Protein AF-A0A5M3Y4W5-F1 (afdb_monomer_lite)

Foldseek 3Di:
DDDDDDDDDDFFDQLLRLLVVVCVLAPPDHPPLNVVLSVLSVPADALVDPDFFFLSSLLNVLSRDPVSSVLCCQQCPLLVDRCNCSRPCVQPRHNVSVVVVSVVRNQVSVLNSQDADPDPVCPPGHPDRDDSVVVVVVVVVVQCCQPPPPVRDHR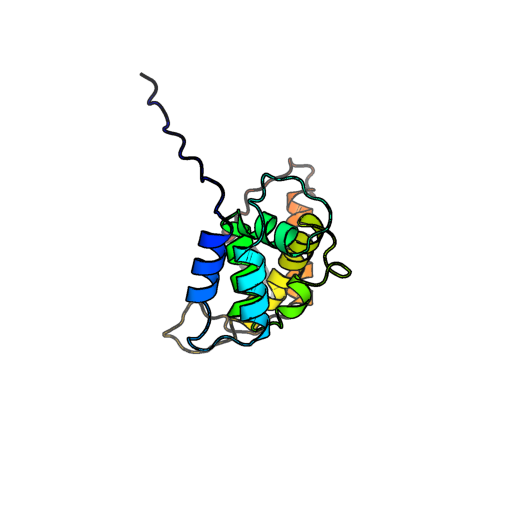DPDDPVVVVVVVVVPPPPDD

pLDDT: mean 83.61, std 14.38, range [37.19, 96.62]

Sequence (175 aa):
MLTSAMVIEPQPLTPKTAAAYLKRCLPPQPPAEWEKVLAALRTSPAALVRTPQDPGTALAAVASTALGLWLLRVVYIDGRANPAPLLNPGRFPGSKELRGHLFDQLIPALITARPPSGDAADPFRPRVSHDPGQARRWLAYLARTMTHPLNGGTPTRDFAWWRLGCVAKVNLGRG

Radius of gyration: 20.71 Å; chains: 1; bounding box: 42×54×56 Å

Structure (mmCIF, N/CA/C/O backbone):
data_AF-A0A5M3Y4W5-F1
#
_entry.id   AF-A0A5M3Y4W5-F1
#
loop_
_atom_site.group_PDB
_atom_site.id
_atom_site.type_symbol
_atom_site.label_atom_id
_atom_site.label_alt_id
_atom_site.label_comp_id
_atom_site.label_asym_id
_atom_site.label_entity_id
_atom_site.label_seq_id
_atom_site.pdbx_PDB_ins_code
_atom_site.Cartn_x
_atom_site.Cartn_y
_atom_site.Cartn_z
_atom_site.occupancy
_atom_site.B_iso_or_equiv
_atom_site.auth_seq_id
_atom_site.auth_comp_id
_atom_site.auth_asym_id
_atom_site.auth_atom_id
_atom_site.pdbx_PDB_model_num
ATOM 1 N N . MET A 1 1 ? -9.852 34.484 -26.205 1.00 43.72 1 MET A N 1
ATOM 2 C CA . MET A 1 1 ? -10.809 33.813 -25.300 1.00 43.72 1 MET A CA 1
ATOM 3 C C . MET A 1 1 ? -10.114 32.573 -24.750 1.00 43.72 1 MET A C 1
ATOM 5 O O . MET A 1 1 ? -10.049 31.574 -25.449 1.00 43.72 1 MET A O 1
ATOM 9 N N . LEU A 1 2 ? -9.463 32.674 -23.585 1.00 49.31 2 LEU A N 1
ATOM 10 C CA . LEU A 1 2 ? -8.793 31.540 -22.935 1.00 49.31 2 LEU A CA 1
ATOM 11 C C . LEU A 1 2 ? -9.846 30.747 -22.155 1.00 49.31 2 LEU A C 1
ATOM 13 O O . LEU A 1 2 ? -10.462 31.271 -21.232 1.00 49.31 2 LEU A O 1
ATOM 17 N N . THR A 1 3 ? -10.076 29.505 -22.566 1.00 55.47 3 THR A N 1
ATOM 18 C CA . THR A 1 3 ? -10.881 28.507 -21.857 1.00 55.47 3 THR A CA 1
ATOM 19 C C . THR A 1 3 ? -10.316 28.285 -20.458 1.00 55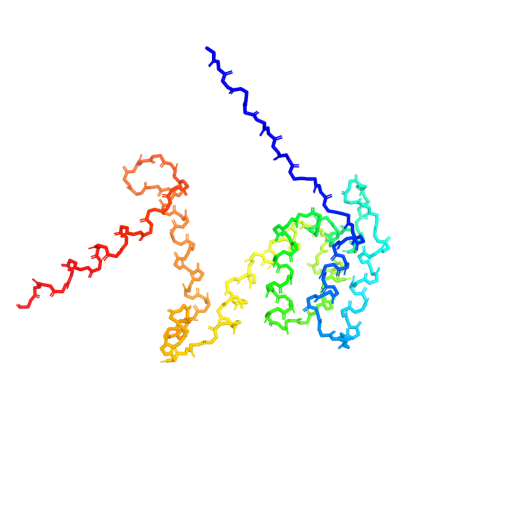.47 3 THR A C 1
ATOM 21 O O . THR A 1 3 ? -9.200 27.786 -20.316 1.00 55.47 3 THR A O 1
ATOM 24 N N . SER A 1 4 ? -11.078 28.652 -19.428 1.00 59.69 4 SER A N 1
ATOM 25 C CA . SER A 1 4 ? -10.774 28.315 -18.038 1.00 59.69 4 SER A CA 1
ATOM 26 C C . SER A 1 4 ? -10.626 26.801 -17.888 1.00 59.69 4 SER A C 1
ATOM 28 O O . SER A 1 4 ? -11.555 26.050 -18.181 1.00 59.69 4 SER A O 1
ATOM 30 N N . ALA A 1 5 ? -9.463 26.347 -17.427 1.00 66.94 5 ALA A N 1
ATOM 31 C CA . ALA A 1 5 ? -9.272 24.968 -17.004 1.00 66.94 5 ALA A CA 1
ATOM 32 C C . ALA A 1 5 ? -9.864 24.806 -15.596 1.00 66.94 5 ALA A C 1
ATOM 34 O O . ALA A 1 5 ? -9.415 25.451 -14.650 1.00 66.94 5 ALA A O 1
ATOM 35 N N . MET A 1 6 ? -10.887 23.963 -15.456 1.00 58.22 6 MET A N 1
ATOM 36 C CA . MET A 1 6 ? -11.411 23.574 -14.149 1.00 58.22 6 MET A CA 1
ATOM 37 C C . MET A 1 6 ? -10.427 22.594 -13.503 1.00 58.22 6 MET A C 1
ATOM 39 O O . MET A 1 6 ? -10.245 21.479 -13.992 1.00 58.22 6 MET A O 1
ATOM 43 N N . VAL A 1 7 ? -9.774 23.017 -12.421 1.00 76.56 7 VAL A N 1
ATOM 44 C CA . VAL A 1 7 ? -8.871 22.160 -11.646 1.00 76.56 7 VAL A CA 1
ATOM 45 C C . VAL A 1 7 ? -9.714 21.313 -10.697 1.00 76.56 7 VAL A C 1
ATOM 47 O O . VAL A 1 7 ? -10.389 21.839 -9.817 1.00 76.56 7 VAL A O 1
ATOM 50 N N . ILE A 1 8 ? -9.692 19.996 -10.891 1.00 72.94 8 ILE A N 1
ATOM 51 C CA . ILE A 1 8 ? -10.286 19.035 -9.958 1.00 72.94 8 ILE A CA 1
ATOM 52 C C . ILE A 1 8 ? -9.173 18.573 -9.021 1.00 72.94 8 ILE A C 1
ATOM 54 O O . ILE A 1 8 ? -8.260 17.866 -9.449 1.00 72.94 8 ILE A O 1
ATOM 58 N N . GLU A 1 9 ? -9.249 18.963 -7.748 1.00 73.75 9 GLU A N 1
ATOM 59 C CA . GLU A 1 9 ? -8.300 18.509 -6.731 1.00 73.75 9 GLU A CA 1
ATOM 60 C C . GLU A 1 9 ? -8.860 17.308 -5.954 1.00 73.75 9 GLU A C 1
ATOM 62 O O . GLU A 1 9 ? -9.969 17.373 -5.416 1.00 73.75 9 GLU A O 1
ATOM 67 N N . PRO A 1 10 ? -8.118 16.190 -5.869 1.00 72.75 10 PRO A N 1
ATOM 68 C CA . PRO A 1 10 ? -8.535 15.052 -5.068 1.00 72.75 10 PRO A CA 1
ATOM 69 C C . PRO A 1 10 ? -8.431 15.388 -3.577 1.00 72.75 10 PRO A C 1
ATOM 71 O O . PRO A 1 10 ? -7.342 15.607 -3.044 1.00 72.75 10 PRO A O 1
ATOM 74 N N . GLN A 1 11 ? -9.573 15.386 -2.890 1.00 81.44 11 GLN A N 1
ATOM 75 C CA . GLN A 1 11 ? -9.619 15.602 -1.448 1.00 81.44 11 GLN A CA 1
ATOM 76 C C . GLN A 1 11 ? -9.019 14.399 -0.690 1.00 81.44 11 GLN A C 1
ATOM 78 O O . GLN A 1 11 ? -9.243 13.250 -1.090 1.00 81.44 11 GLN A O 1
ATOM 83 N N . PRO A 1 12 ? -8.286 14.624 0.420 1.00 83.38 12 PRO A N 1
ATOM 84 C CA . PRO A 1 12 ? -7.778 13.540 1.250 1.00 83.38 12 PRO A CA 1
ATOM 85 C C . PRO A 1 12 ? -8.898 12.630 1.762 1.00 83.38 12 PRO A C 1
ATOM 87 O O . PRO A 1 12 ? -9.942 13.092 2.227 1.00 83.38 12 PRO A O 1
ATOM 90 N N . LEU A 1 13 ? -8.662 11.322 1.715 1.00 87.38 13 LEU A N 1
ATOM 91 C CA . LEU A 1 13 ? -9.604 10.319 2.194 1.00 87.38 13 LEU A CA 1
ATOM 92 C C . LEU A 1 13 ? -9.637 10.286 3.720 1.00 87.38 13 LEU A C 1
ATOM 94 O O . LEU A 1 13 ? -8.603 10.333 4.391 1.00 87.38 13 LEU A O 1
ATOM 98 N N . THR A 1 14 ? -10.842 10.153 4.275 1.00 91.69 14 THR A N 1
ATOM 99 C CA . THR A 1 14 ? -10.995 9.989 5.722 1.00 91.69 14 THR A CA 1
ATOM 100 C C . THR A 1 14 ? -10.547 8.588 6.158 1.00 91.69 14 THR A C 1
ATOM 102 O O . THR A 1 14 ? -10.720 7.627 5.398 1.00 91.69 14 THR A O 1
ATOM 105 N N . PRO A 1 15 ? -10.052 8.419 7.399 1.00 91.56 15 PRO A N 1
ATOM 106 C CA . PRO A 1 15 ? -9.663 7.103 7.911 1.00 91.56 15 PRO A CA 1
ATOM 107 C C . PRO A 1 15 ? -10.816 6.083 7.887 1.00 91.56 15 PRO A C 1
ATOM 109 O O . PRO A 1 15 ? -10.627 4.921 7.528 1.00 91.56 15 PRO A O 1
ATOM 112 N N . LYS A 1 16 ? -12.053 6.527 8.158 1.00 92.88 16 LYS A N 1
ATOM 113 C CA . LYS A 1 16 ? -13.257 5.682 8.077 1.00 92.88 16 LYS A CA 1
ATOM 114 C C . LYS A 1 16 ? -13.536 5.208 6.648 1.00 92.88 16 LYS A C 1
ATOM 116 O O . LYS A 1 16 ? -13.805 4.023 6.447 1.00 92.88 16 LYS A O 1
ATOM 121 N N . THR A 1 17 ? -13.435 6.101 5.661 1.00 93.69 17 THR A N 1
ATOM 122 C CA . THR A 1 17 ? -13.592 5.757 4.237 1.00 93.69 17 THR A CA 1
ATOM 123 C C . THR A 1 17 ? -12.509 4.779 3.788 1.00 93.69 17 THR A C 1
ATOM 125 O O . THR A 1 17 ? -12.810 3.781 3.135 1.00 93.69 17 THR A O 1
ATOM 128 N N . ALA A 1 18 ? -11.260 5.017 4.192 1.00 93.88 18 ALA A N 1
ATOM 129 C CA . ALA A 1 18 ? -10.140 4.124 3.925 1.00 93.88 18 ALA A CA 1
ATOM 130 C C . ALA A 1 18 ? -10.366 2.719 4.515 1.00 93.88 18 ALA A C 1
ATOM 132 O O . ALA A 1 18 ? -10.229 1.722 3.806 1.00 93.88 18 ALA A O 1
ATOM 133 N N . ALA A 1 19 ? -10.791 2.622 5.779 1.00 95.19 19 ALA A N 1
ATOM 134 C CA . ALA A 1 19 ? -11.102 1.345 6.420 1.00 95.19 19 ALA A CA 1
ATOM 135 C C . ALA A 1 19 ? -12.269 0.612 5.737 1.00 95.19 19 ALA A C 1
ATOM 137 O O . ALA A 1 19 ? -12.230 -0.608 5.583 1.00 95.19 19 ALA A O 1
ATOM 138 N N . ALA A 1 20 ? -13.306 1.334 5.305 1.00 94.94 20 ALA A N 1
ATOM 139 C CA . ALA A 1 20 ? -14.420 0.746 4.563 1.00 94.94 20 ALA A CA 1
ATOM 140 C C . ALA A 1 20 ? -13.966 0.183 3.205 1.00 94.94 20 ALA A C 1
ATOM 142 O O . ALA A 1 20 ? -14.334 -0.938 2.847 1.00 94.94 20 ALA A O 1
ATOM 143 N N . TYR A 1 21 ? -13.120 0.920 2.481 1.00 94.62 21 TYR A N 1
ATOM 144 C CA . TYR A 1 21 ? -12.543 0.460 1.219 1.00 94.62 21 TYR A CA 1
ATOM 145 C C . TYR A 1 21 ? -11.691 -0.804 1.403 1.00 94.62 21 TYR A C 1
ATOM 147 O O . TYR A 1 21 ? -11.883 -1.778 0.674 1.00 94.62 21 TYR A O 1
ATOM 155 N N . LEU A 1 22 ? -10.794 -0.819 2.396 1.00 95.06 22 LEU A N 1
ATOM 156 C CA . LEU A 1 22 ? -9.954 -1.985 2.684 1.00 95.06 22 LEU A CA 1
ATOM 157 C C . LEU A 1 22 ? -10.797 -3.200 3.086 1.00 95.06 22 LEU A C 1
ATOM 159 O O . LEU A 1 22 ? -10.568 -4.285 2.562 1.00 95.06 22 LEU A O 1
ATOM 163 N N . LYS A 1 23 ? -11.833 -3.014 3.919 1.00 95.19 23 LYS A N 1
ATOM 164 C CA . LYS A 1 23 ? -12.774 -4.088 4.278 1.00 95.19 23 LYS A CA 1
ATOM 165 C C . LYS A 1 23 ? -13.447 -4.700 3.048 1.00 95.19 23 LYS A C 1
ATOM 167 O O . LYS A 1 23 ? -13.582 -5.913 2.984 1.00 95.19 23 LYS A O 1
ATOM 172 N N . ARG A 1 24 ? -13.825 -3.887 2.056 1.00 95.38 24 ARG A N 1
ATOM 173 C CA . ARG A 1 24 ? -14.435 -4.377 0.806 1.00 95.38 24 ARG A CA 1
ATOM 174 C C . ARG A 1 24 ? -13.468 -5.190 -0.063 1.00 95.38 24 ARG A C 1
ATOM 176 O O . ARG A 1 24 ? -13.917 -5.974 -0.888 1.00 95.38 24 ARG A O 1
ATOM 183 N N . CYS A 1 25 ? -12.162 -4.981 0.086 1.00 93.75 25 CYS A N 1
ATOM 184 C CA . CYS A 1 25 ? -11.141 -5.727 -0.653 1.00 93.75 25 CYS A CA 1
ATOM 185 C C . CYS A 1 25 ? -10.768 -7.057 0.024 1.00 93.75 25 CYS A C 1
ATOM 187 O O . CYS A 1 25 ? -10.098 -7.881 -0.591 1.00 93.75 25 CYS A O 1
ATOM 189 N N . LEU A 1 26 ? -11.162 -7.251 1.283 1.00 94.25 26 LEU A N 1
ATOM 190 C CA . LEU A 1 26 ? -10.886 -8.457 2.055 1.00 94.25 26 LEU A CA 1
ATOM 191 C C . LEU A 1 26 ? -11.978 -9.518 1.838 1.00 94.25 26 LEU A C 1
ATOM 193 O O . LEU A 1 26 ? -13.099 -9.180 1.450 1.00 94.25 26 LEU A O 1
ATOM 197 N N . PRO A 1 27 ? -11.678 -10.806 2.099 1.00 90.31 27 PRO A N 1
ATOM 198 C CA . PRO A 1 27 ? -12.704 -11.842 2.122 1.00 90.31 27 PRO A CA 1
ATOM 199 C C 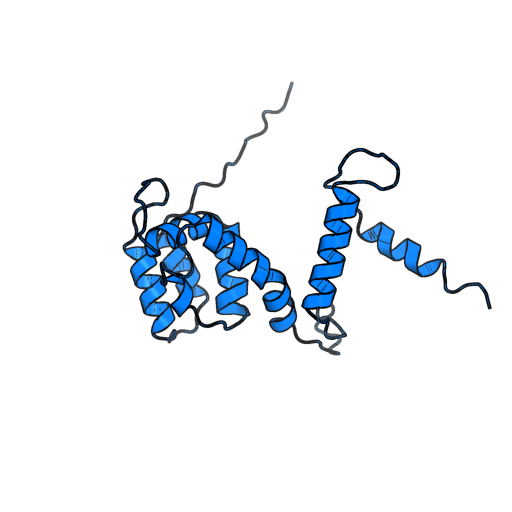. PRO A 1 27 ? -13.772 -11.550 3.195 1.00 90.31 27 PRO A C 1
ATOM 201 O O . PRO A 1 27 ? -13.483 -10.839 4.161 1.00 90.31 27 PRO A O 1
ATOM 204 N N . PRO A 1 28 ? -14.983 -12.135 3.081 1.00 87.75 28 PRO A N 1
ATOM 205 C CA . PRO A 1 28 ? -16.083 -11.894 4.021 1.00 87.75 28 PRO A CA 1
ATOM 206 C C . PRO A 1 28 ? -15.723 -12.133 5.493 1.00 87.75 28 PRO A C 1
ATOM 208 O O . PRO A 1 28 ? -16.220 -11.429 6.369 1.00 87.75 28 PRO A O 1
ATOM 211 N N . GLN A 1 29 ? -14.843 -13.104 5.754 1.00 88.88 29 GLN A N 1
ATOM 212 C CA . GLN A 1 29 ? -14.241 -13.354 7.061 1.00 88.88 29 GLN A CA 1
ATOM 213 C C . GLN A 1 29 ? -12.754 -12.976 7.011 1.00 88.88 29 GLN A C 1
ATOM 215 O O . GLN A 1 29 ? -11.921 -13.800 6.617 1.00 88.88 29 GLN A O 1
ATOM 220 N N . PRO A 1 30 ? -12.400 -11.722 7.340 1.00 88.38 30 PRO A N 1
ATOM 221 C CA . PRO A 1 30 ? -11.011 -11.297 7.353 1.00 88.38 30 PRO A CA 1
ATOM 222 C C . PRO A 1 30 ? -10.252 -11.936 8.531 1.00 88.38 30 PRO A C 1
ATOM 224 O O . PRO A 1 30 ? -10.828 -12.170 9.594 1.00 88.38 30 PRO A O 1
ATOM 227 N N . PRO A 1 31 ? -8.937 -12.176 8.386 1.00 90.75 31 PRO A N 1
ATOM 228 C CA . PRO A 1 31 ? -8.085 -12.578 9.502 1.00 90.75 31 PRO A CA 1
ATOM 229 C C . PRO A 1 31 ? -8.154 -11.584 10.671 1.00 90.75 31 PRO A C 1
ATOM 231 O O . PRO A 1 31 ? -8.248 -10.376 10.452 1.00 90.75 31 PRO A O 1
ATOM 234 N N . ALA A 1 32 ? -8.012 -12.069 11.910 1.00 93.19 32 ALA A N 1
ATOM 235 C CA . ALA A 1 32 ? -8.098 -11.238 13.119 1.00 93.19 32 ALA A CA 1
ATOM 236 C C . ALA A 1 32 ? -7.129 -10.037 13.116 1.00 93.19 32 ALA A C 1
ATOM 238 O O . ALA A 1 32 ? -7.461 -8.961 13.610 1.00 93.19 32 ALA A O 1
ATOM 239 N N . GLU A 1 33 ? -5.948 -10.191 12.511 1.00 93.75 33 GLU A N 1
ATOM 240 C CA . GLU A 1 33 ? -4.975 -9.102 12.366 1.00 93.75 33 GLU A CA 1
ATOM 241 C C . GLU A 1 33 ? -5.499 -7.958 11.488 1.00 93.75 33 GLU A C 1
ATOM 243 O O . GLU A 1 33 ? -5.263 -6.787 11.782 1.00 93.75 33 GLU A O 1
ATOM 248 N N . TRP A 1 34 ? -6.278 -8.269 10.448 1.00 95.44 34 TRP A N 1
ATOM 249 C CA . TRP A 1 34 ? -6.933 -7.248 9.636 1.00 95.44 34 TRP A CA 1
ATOM 250 C C . TRP A 1 34 ? -8.041 -6.532 10.403 1.00 95.44 34 TRP A C 1
ATOM 252 O O . TRP A 1 34 ? -8.167 -5.319 10.265 1.00 95.44 34 TRP A O 1
ATOM 262 N N . GLU A 1 35 ? -8.803 -7.225 11.252 1.00 94.25 35 GLU A N 1
ATOM 263 C CA . GLU A 1 35 ? -9.805 -6.559 12.095 1.00 94.25 35 GLU A CA 1
ATOM 264 C C . GLU A 1 35 ? -9.161 -5.554 13.057 1.00 94.25 35 GLU A C 1
ATOM 266 O O . GLU A 1 35 ? -9.651 -4.431 13.181 1.00 94.25 35 GLU A O 1
ATOM 271 N N . LYS A 1 36 ? -8.005 -5.889 13.650 1.00 94.62 36 LYS A N 1
ATOM 272 C CA . LYS A 1 36 ? -7.224 -4.949 14.476 1.00 94.62 36 LYS A CA 1
ATOM 273 C C . LYS A 1 36 ? -6.784 -3.721 13.677 1.00 94.62 36 LYS A C 1
ATOM 275 O O . LYS A 1 36 ? -6.965 -2.596 14.136 1.00 94.62 36 LYS A O 1
ATOM 280 N N . VAL A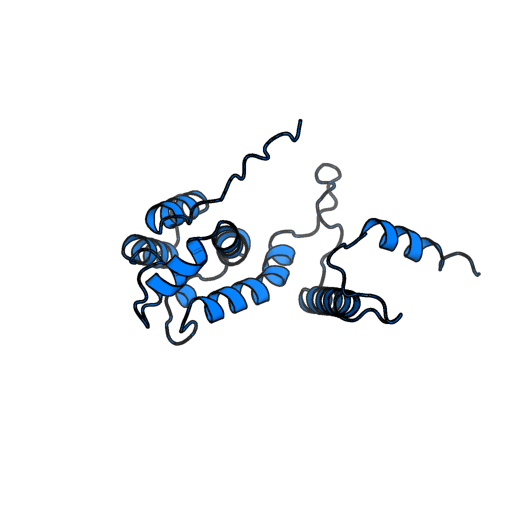 1 37 ? -6.253 -3.920 12.468 1.00 95.19 37 VAL A N 1
ATOM 281 C CA . VAL A 1 37 ? -5.824 -2.831 11.567 1.00 95.19 37 VAL A CA 1
ATOM 282 C C . VAL A 1 37 ? -6.995 -1.935 11.175 1.00 95.19 37 VAL A C 1
ATOM 284 O O . VAL A 1 37 ? -6.888 -0.710 11.229 1.00 95.19 37 VAL A O 1
ATOM 287 N N . LEU A 1 38 ? -8.132 -2.527 10.813 1.00 95.19 38 LEU A N 1
ATOM 288 C CA . LEU A 1 38 ? -9.332 -1.785 10.446 1.00 95.19 38 LEU A CA 1
ATOM 289 C C . LEU A 1 38 ? -9.931 -1.039 11.644 1.00 95.19 38 LEU A C 1
ATOM 291 O O . LEU A 1 38 ? -10.439 0.066 11.468 1.00 95.19 38 LEU A O 1
ATOM 295 N N . ALA A 1 39 ? -9.897 -1.619 12.845 1.00 94.12 39 ALA A N 1
ATOM 296 C CA . ALA A 1 39 ? -10.328 -0.956 14.071 1.00 94.12 39 ALA A CA 1
ATOM 297 C C . ALA A 1 39 ? -9.440 0.254 14.381 1.00 94.12 39 ALA A C 1
ATOM 299 O O . ALA A 1 39 ? -9.968 1.358 14.496 1.00 94.12 39 ALA A O 1
ATOM 300 N N . ALA A 1 40 ? -8.115 0.067 14.393 1.00 92.12 40 ALA A N 1
ATOM 301 C CA . ALA A 1 40 ? -7.149 1.140 14.608 1.00 92.12 40 ALA A CA 1
ATOM 302 C C . ALA A 1 40 ? -7.360 2.289 13.610 1.00 92.12 40 ALA A C 1
ATOM 304 O O . ALA A 1 40 ? -7.517 3.438 14.008 1.00 92.12 40 ALA A O 1
ATOM 305 N N . LEU A 1 41 ? -7.493 1.972 12.318 1.00 92.44 41 LEU A N 1
ATOM 306 C CA . LEU A 1 41 ? -7.716 2.971 11.275 1.00 92.44 41 LEU A CA 1
ATOM 307 C C . LEU A 1 41 ? -9.038 3.744 11.445 1.00 92.44 41 LEU A C 1
ATOM 309 O O . LEU A 1 41 ? -9.106 4.916 11.089 1.00 92.44 41 LEU A O 1
ATOM 313 N N . ARG A 1 42 ? -10.097 3.130 11.989 1.00 92.94 42 ARG A N 1
ATOM 314 C CA . ARG A 1 42 ? -11.380 3.817 12.248 1.00 92.94 42 ARG A CA 1
ATOM 315 C C . ARG A 1 42 ? -11.323 4.752 13.451 1.00 92.94 42 ARG A C 1
ATOM 317 O O . ARG A 1 42 ? -12.064 5.736 13.462 1.00 92.94 42 ARG A O 1
ATOM 324 N N . THR A 1 43 ? -10.516 4.415 14.455 1.00 90.25 43 THR A N 1
ATOM 325 C CA . THR A 1 43 ? -10.357 5.196 15.689 1.00 90.25 43 THR A CA 1
ATOM 326 C C . THR A 1 43 ? -9.286 6.273 15.572 1.00 90.25 43 THR A C 1
ATOM 328 O O . THR A 1 43 ? -9.276 7.198 16.378 1.00 90.25 43 THR A O 1
ATOM 331 N N . SER A 1 44 ? -8.398 6.180 14.579 1.00 85.69 44 SER A N 1
ATOM 332 C CA . SER A 1 44 ? -7.345 7.170 14.382 1.00 85.69 44 SER A CA 1
ATOM 333 C C . SER A 1 44 ? -7.900 8.535 13.967 1.00 85.69 44 SER A C 1
ATOM 335 O O . SER A 1 44 ? -8.820 8.615 13.141 1.00 85.69 44 SER A O 1
ATOM 337 N N . PRO A 1 45 ? -7.322 9.627 14.497 1.00 77.56 45 PRO A N 1
ATOM 338 C CA . PRO A 1 45 ? -7.670 10.969 14.068 1.00 77.56 45 PRO A CA 1
ATOM 339 C C . PRO A 1 45 ? -7.325 11.162 12.586 1.00 77.56 45 PRO A C 1
ATOM 341 O O . PRO A 1 45 ? -6.457 10.489 12.022 1.00 77.56 45 PRO A O 1
ATOM 344 N N . ALA A 1 46 ? -8.023 12.092 11.932 1.00 68.25 46 ALA A N 1
ATOM 345 C CA . ALA A 1 46 ? -7.707 12.446 10.554 1.00 68.25 46 ALA A CA 1
ATOM 346 C C . ALA A 1 46 ? -6.242 12.902 10.446 1.00 68.25 46 ALA A C 1
ATOM 348 O O . ALA A 1 46 ? -5.737 13.595 11.327 1.00 68.25 46 ALA A O 1
ATOM 349 N N . ALA A 1 47 ? -5.590 12.556 9.332 1.00 60.94 47 ALA A N 1
ATOM 350 C CA . ALA A 1 47 ? -4.155 12.750 9.093 1.00 60.94 47 ALA A CA 1
ATOM 351 C C . ALA A 1 47 ? -3.632 14.195 9.260 1.00 60.94 47 ALA A C 1
ATOM 353 O O . ALA A 1 47 ? -2.423 14.409 9.281 1.00 60.94 47 ALA A O 1
ATOM 354 N N . LEU A 1 48 ? -4.529 15.182 9.353 1.00 58.06 48 LEU A N 1
ATOM 355 C CA . LEU A 1 48 ? -4.208 16.593 9.577 1.00 58.06 48 LEU A CA 1
ATOM 356 C C . LEU A 1 48 ? -3.859 16.907 11.043 1.00 58.06 48 LEU A C 1
ATOM 358 O O . LEU A 1 48 ? -3.288 17.960 11.319 1.00 58.06 48 LEU A O 1
ATOM 362 N N . VAL A 1 49 ? -4.163 16.006 11.982 1.00 57.59 49 VAL A N 1
ATOM 363 C CA . VAL A 1 49 ? -3.788 16.153 13.392 1.00 57.59 49 VAL A CA 1
ATOM 364 C C . VAL A 1 49 ? -2.392 15.571 13.583 1.00 57.59 49 VAL A C 1
ATOM 366 O O . VAL A 1 49 ? -2.178 14.365 13.483 1.00 57.59 49 VAL A O 1
ATOM 369 N N . ARG A 1 50 ? -1.413 16.444 13.834 1.00 53.41 50 ARG A N 1
ATOM 370 C CA . ARG A 1 50 ? -0.010 16.073 14.049 1.00 53.41 50 ARG A CA 1
ATOM 371 C C . ARG A 1 50 ? 0.179 15.527 15.469 1.00 53.41 50 ARG A C 1
ATOM 373 O O . ARG A 1 50 ? 0.813 16.169 16.296 1.00 53.41 50 ARG A O 1
ATOM 380 N N . THR A 1 51 ? -0.388 14.362 15.761 1.00 53.75 51 THR A N 1
ATOM 381 C CA . THR A 1 51 ? -0.070 13.600 16.974 1.00 53.75 51 THR A CA 1
ATOM 382 C C . THR A 1 51 ? 1.147 12.719 16.702 1.00 53.75 51 THR A C 1
ATOM 384 O O . THR A 1 51 ? 1.088 11.850 15.827 1.00 53.75 51 THR A O 1
ATOM 387 N N . PRO A 1 52 ? 2.275 12.930 17.398 1.00 53.72 52 PRO A N 1
ATOM 388 C CA . PRO A 1 52 ? 3.419 12.04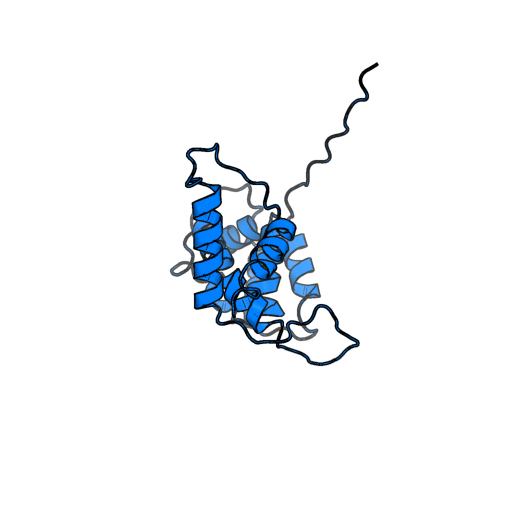2 17.279 1.00 53.72 52 PRO A CA 1
ATOM 389 C C . PRO A 1 52 ? 3.077 10.672 17.888 1.00 53.72 52 PRO A C 1
ATOM 391 O O . PRO A 1 52 ? 2.487 10.608 18.959 1.00 53.72 52 PRO A O 1
ATOM 394 N N . GLN A 1 53 ? 3.515 9.598 17.223 1.00 65.69 53 GLN A N 1
ATOM 395 C CA . GLN A 1 53 ? 3.782 8.269 17.809 1.00 65.69 53 GLN A CA 1
ATOM 396 C C . GLN A 1 53 ? 2.633 7.251 17.948 1.00 65.69 53 GLN A C 1
ATOM 398 O O . GLN A 1 53 ? 2.868 6.185 18.513 1.00 65.69 53 GLN A O 1
ATOM 403 N N . ASP A 1 54 ? 1.448 7.475 17.373 1.00 78.19 54 ASP A N 1
ATOM 404 C CA . ASP A 1 54 ? 0.456 6.394 17.231 1.00 78.19 54 ASP A CA 1
ATOM 405 C C . ASP A 1 54 ? 0.582 5.695 15.855 1.00 78.19 54 ASP A C 1
ATOM 407 O O . ASP A 1 54 ? 0.447 6.359 14.817 1.00 78.19 54 ASP A O 1
ATOM 411 N N . PRO A 1 55 ? 0.810 4.366 15.797 1.00 81.81 55 PRO A N 1
ATOM 412 C CA . PRO A 1 55 ? 0.883 3.634 14.532 1.00 81.81 55 PRO A CA 1
ATOM 413 C C . PRO A 1 55 ? -0.422 3.709 13.719 1.00 81.81 55 PRO A C 1
ATOM 415 O O . PRO A 1 55 ? -0.375 3.719 12.486 1.00 81.81 55 PRO A O 1
ATOM 418 N N . GLY A 1 56 ? -1.583 3.844 14.373 1.00 85.69 56 GLY A N 1
ATOM 419 C CA . GLY A 1 56 ? -2.855 4.073 13.684 1.00 85.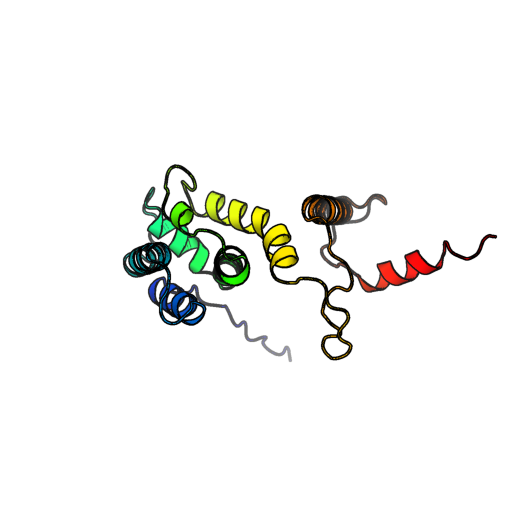69 56 GLY A CA 1
ATOM 420 C C . GLY A 1 56 ? -2.866 5.396 12.909 1.00 85.69 56 GLY A C 1
ATOM 421 O O . GLY A 1 56 ? -3.294 5.453 11.755 1.00 85.69 56 GLY A O 1
ATOM 422 N N . THR A 1 57 ? -2.305 6.453 13.494 1.00 88.00 57 THR A N 1
ATOM 423 C CA . THR A 1 57 ? -2.164 7.771 12.860 1.00 88.00 57 THR A CA 1
ATOM 424 C C . THR A 1 57 ? -1.205 7.731 11.663 1.00 88.00 57 THR A C 1
ATOM 426 O O . THR A 1 57 ? -1.499 8.312 10.614 1.00 88.00 57 THR A O 1
ATOM 429 N N . ALA A 1 58 ? -0.090 6.995 11.756 1.00 89.69 58 ALA A N 1
ATOM 430 C CA . ALA A 1 58 ? 0.817 6.785 10.622 1.00 89.69 58 ALA A CA 1
ATOM 431 C C . ALA A 1 58 ? 0.119 6.058 9.459 1.00 89.69 58 ALA A C 1
ATOM 433 O O . ALA A 1 58 ? 0.245 6.469 8.299 1.00 89.69 58 ALA A O 1
ATOM 434 N N . LEU A 1 59 ? -0.660 5.020 9.772 1.00 91.81 59 LEU A N 1
ATOM 435 C CA . LEU A 1 59 ? -1.466 4.287 8.801 1.00 91.81 59 LEU A CA 1
ATOM 436 C C . LEU A 1 59 ? -2.540 5.182 8.165 1.00 91.81 59 LEU A C 1
ATOM 438 O O . LEU A 1 59 ? -2.664 5.207 6.939 1.00 91.81 59 LEU A O 1
ATOM 442 N N . ALA A 1 60 ? -3.265 5.965 8.966 1.00 92.12 60 ALA A N 1
ATOM 443 C CA . ALA A 1 60 ? -4.263 6.926 8.499 1.00 92.12 60 ALA A CA 1
ATOM 444 C C . ALA A 1 60 ? -3.660 7.974 7.552 1.00 92.12 60 ALA A C 1
ATOM 446 O O . ALA A 1 60 ? -4.254 8.303 6.527 1.00 92.12 60 ALA A O 1
ATOM 447 N N . ALA A 1 61 ? -2.451 8.455 7.845 1.00 91.38 61 ALA A N 1
ATOM 448 C CA . ALA A 1 61 ? -1.739 9.408 6.999 1.00 91.38 61 ALA A CA 1
ATOM 449 C C . ALA A 1 61 ? -1.273 8.818 5.660 1.00 91.38 61 ALA A C 1
ATOM 451 O O . ALA A 1 61 ? -1.179 9.545 4.673 1.00 91.38 61 ALA A O 1
ATOM 452 N N . VAL A 1 62 ? -0.983 7.518 5.589 1.00 93.12 62 VAL A N 1
ATOM 453 C CA . VAL A 1 62 ? -0.717 6.844 4.309 1.00 93.12 62 VAL A CA 1
ATOM 454 C C . VAL A 1 62 ? -2.023 6.618 3.543 1.00 93.12 62 VAL A C 1
ATOM 456 O O . VAL A 1 62 ? -2.108 6.949 2.358 1.00 93.12 62 VAL A O 1
ATOM 459 N N . ALA A 1 63 ? -3.051 6.114 4.224 1.00 94.00 63 ALA A N 1
ATOM 460 C CA . ALA A 1 63 ? -4.344 5.765 3.642 1.00 94.00 63 ALA A CA 1
ATOM 461 C C . ALA A 1 63 ? -5.214 6.976 3.248 1.00 94.00 63 ALA A C 1
ATOM 463 O O . ALA A 1 63 ? -6.230 6.809 2.578 1.00 94.00 63 ALA A O 1
ATOM 464 N N . SER A 1 64 ? -4.809 8.197 3.609 1.00 91.88 64 SER A N 1
ATOM 465 C CA . SER A 1 64 ? -5.473 9.436 3.184 1.00 91.88 64 SER A CA 1
ATOM 466 C C . SER A 1 64 ? -5.285 9.749 1.695 1.00 91.88 64 SER A C 1
ATOM 468 O O . SER A 1 64 ? -5.965 10.617 1.153 1.00 91.88 64 SER A O 1
ATOM 470 N N . THR A 1 65 ? -4.387 9.035 1.011 1.00 91.62 65 THR A N 1
ATOM 471 C CA . THR A 1 65 ? -4.141 9.179 -0.427 1.00 91.62 65 THR A CA 1
ATOM 472 C C . THR A 1 65 ? -4.603 7.937 -1.182 1.00 91.62 65 THR A C 1
ATOM 474 O O . THR A 1 65 ? -4.417 6.810 -0.717 1.00 91.62 65 THR A O 1
ATOM 477 N N . ALA A 1 66 ? -5.146 8.123 -2.389 1.00 91.25 66 ALA A N 1
ATOM 478 C CA . ALA A 1 66 ? -5.526 7.005 -3.256 1.00 91.25 66 ALA A CA 1
ATOM 479 C C . ALA A 1 66 ? -4.331 6.076 -3.550 1.00 91.25 66 ALA A C 1
ATOM 481 O O . ALA A 1 66 ? -4.470 4.854 -3.517 1.00 91.25 66 ALA A O 1
ATOM 482 N N . LEU A 1 67 ? -3.139 6.655 -3.750 1.00 92.88 67 LEU A N 1
ATOM 483 C CA . LEU A 1 67 ? -1.901 5.898 -3.934 1.00 92.88 67 LEU A CA 1
ATOM 484 C C . LEU A 1 67 ? -1.558 5.050 -2.702 1.00 92.88 67 LEU A C 1
ATOM 486 O O . LEU A 1 67 ? -1.240 3.875 -2.845 1.00 92.88 67 LEU A O 1
ATOM 490 N N . GLY A 1 68 ? -1.639 5.613 -1.495 1.00 94.31 68 GLY A N 1
ATOM 491 C CA . GLY A 1 68 ? -1.355 4.874 -0.265 1.00 94.31 68 GLY A CA 1
ATOM 492 C C . GLY A 1 68 ? -2.327 3.718 -0.021 1.00 94.31 68 GLY A C 1
ATOM 493 O O . GLY A 1 68 ? -1.895 2.630 0.356 1.00 94.31 68 GLY A O 1
ATOM 494 N N . LEU A 1 69 ? -3.619 3.903 -0.312 1.00 94.62 69 LEU A N 1
ATOM 495 C CA . LEU A 1 69 ? -4.602 2.812 -0.274 1.00 94.62 69 LEU A CA 1
ATOM 496 C C . LEU A 1 69 ? -4.308 1.718 -1.294 1.00 94.62 69 LEU A C 1
ATOM 498 O O . LEU A 1 69 ? -4.423 0.532 -0.981 1.00 94.62 69 LEU A O 1
ATOM 502 N N . TRP A 1 70 ? -3.935 2.109 -2.510 1.00 95.44 70 TRP A N 1
ATOM 503 C CA . TRP A 1 70 ? -3.552 1.158 -3.541 1.00 95.44 70 TRP A CA 1
ATOM 504 C C . TRP A 1 70 ? -2.309 0.358 -3.129 1.00 95.44 70 TRP A C 1
ATOM 506 O O . TRP A 1 70 ? -2.324 -0.864 -3.239 1.00 95.44 70 TRP A O 1
ATOM 516 N N . LEU A 1 71 ? -1.289 1.005 -2.557 1.00 96.62 71 LEU A N 1
ATOM 517 C CA . LEU A 1 71 ? -0.098 0.327 -2.037 1.00 96.62 71 LEU A CA 1
ATOM 518 C C . LEU A 1 71 ? -0.441 -0.685 -0.935 1.00 96.62 71 LEU A C 1
ATOM 520 O O . LEU A 1 71 ? 0.032 -1.818 -0.980 1.00 96.62 71 LEU A O 1
ATOM 524 N N . LEU A 1 72 ? -1.284 -0.305 0.031 1.00 96.44 72 LEU A N 1
ATOM 525 C CA . LEU A 1 72 ? -1.734 -1.211 1.096 1.00 96.44 72 LEU A CA 1
ATOM 526 C C . LEU A 1 72 ? -2.451 -2.439 0.527 1.00 96.44 72 LEU A C 1
ATOM 528 O O . LEU A 1 72 ? -2.173 -3.562 0.947 1.00 96.44 72 LEU A O 1
ATOM 532 N N . ARG A 1 73 ? -3.342 -2.230 -0.448 1.00 95.12 73 ARG A N 1
ATOM 533 C CA . ARG A 1 73 ? -4.044 -3.317 -1.134 1.00 95.12 73 ARG A CA 1
ATOM 534 C C . ARG A 1 73 ? -3.062 -4.248 -1.841 1.00 95.12 73 ARG A C 1
ATOM 536 O O . ARG A 1 73 ? -3.105 -5.448 -1.600 1.00 95.12 73 ARG A O 1
ATOM 543 N N . VAL A 1 74 ? -2.166 -3.709 -2.664 1.00 95.31 74 VAL A N 1
ATOM 544 C CA . VAL A 1 74 ? -1.228 -4.527 -3.444 1.00 95.31 74 VAL A CA 1
ATOM 545 C C . VAL A 1 74 ? -0.299 -5.327 -2.529 1.00 95.31 74 VAL A C 1
ATOM 547 O O . VAL A 1 74 ? -0.134 -6.528 -2.719 1.00 95.31 74 VAL A O 1
ATOM 550 N N . VAL A 1 75 ? 0.283 -4.687 -1.513 1.00 96.06 75 VAL A N 1
ATOM 551 C CA . VAL A 1 75 ? 1.296 -5.320 -0.657 1.00 96.06 75 VAL A CA 1
ATOM 552 C C . VAL A 1 75 ? 0.684 -6.325 0.320 1.00 96.06 75 VAL A C 1
ATOM 554 O O . VAL A 1 75 ? 1.203 -7.431 0.456 1.00 96.06 75 VAL A O 1
ATOM 557 N N . TYR A 1 76 ? -0.410 -5.971 1.002 1.00 95.31 76 TYR A N 1
ATOM 558 C CA . TYR A 1 76 ? -0.942 -6.793 2.095 1.00 95.31 76 TYR A CA 1
ATOM 559 C C . TYR A 1 76 ? -2.159 -7.640 1.720 1.00 95.31 76 TYR A C 1
ATOM 561 O O . TYR A 1 76 ? -2.342 -8.706 2.303 1.00 95.31 76 TYR A O 1
ATOM 569 N N . ILE A 1 77 ? -2.990 -7.204 0.768 1.00 93.56 77 ILE A N 1
ATOM 570 C CA . ILE A 1 77 ? -4.189 -7.954 0.360 1.00 93.56 77 ILE A CA 1
ATOM 571 C C . ILE A 1 77 ? -3.850 -8.861 -0.821 1.00 93.56 77 ILE A C 1
ATOM 573 O O . ILE A 1 77 ? -3.883 -10.083 -0.681 1.00 93.56 77 ILE A O 1
ATOM 577 N N . ASP A 1 78 ? -3.457 -8.278 -1.954 1.00 91.62 78 ASP A N 1
ATOM 578 C CA . ASP A 1 78 ? -3.163 -9.033 -3.177 1.00 91.62 78 ASP A CA 1
ATOM 579 C C . ASP A 1 78 ? -1.905 -9.904 -2.984 1.00 91.62 78 ASP A C 1
ATOM 581 O O . ASP A 1 78 ? -1.891 -11.078 -3.350 1.00 91.62 78 ASP A O 1
ATOM 585 N N . GLY A 1 79 ? -0.881 -9.357 -2.319 1.00 87.69 79 GLY A N 1
ATOM 586 C CA . GLY A 1 79 ? 0.338 -10.070 -1.926 1.00 87.69 79 GLY A CA 1
ATOM 587 C C . GLY A 1 79 ? 0.185 -11.020 -0.731 1.00 87.69 79 GLY A C 1
ATOM 588 O O . GLY A 1 79 ? 1.147 -11.700 -0.382 1.00 87.69 79 GLY A O 1
ATOM 589 N N . ARG A 1 80 ? -0.997 -11.081 -0.094 1.00 89.00 80 ARG A N 1
ATOM 590 C CA . ARG A 1 80 ? -1.311 -11.946 1.065 1.00 89.00 80 ARG A CA 1
ATOM 591 C C . ARG A 1 80 ? -0.308 -11.850 2.228 1.00 89.00 80 ARG A C 1
ATOM 593 O O . ARG A 1 80 ? -0.067 -12.833 2.929 1.00 89.00 80 ARG A O 1
ATOM 600 N N . ALA A 1 81 ? 0.291 -10.679 2.442 1.00 91.31 81 ALA A N 1
ATOM 601 C CA . ALA A 1 81 ? 1.247 -10.472 3.524 1.00 91.31 81 ALA A CA 1
ATOM 602 C C . ALA A 1 81 ? 0.548 -10.298 4.885 1.00 91.31 81 ALA A C 1
ATOM 604 O O . ALA A 1 81 ? -0.564 -9.779 4.975 1.00 91.31 81 ALA A O 1
ATOM 605 N N . ASN A 1 82 ? 1.229 -10.685 5.969 1.00 91.81 82 ASN A N 1
ATOM 606 C CA . ASN A 1 82 ? 0.731 -10.475 7.330 1.00 91.81 82 ASN A CA 1
ATOM 607 C C . ASN A 1 82 ? 0.630 -8.964 7.643 1.00 91.81 82 ASN A C 1
ATOM 609 O O . ASN A 1 82 ? 1.666 -8.292 7.601 1.00 91.81 82 ASN A O 1
ATOM 613 N N . PRO A 1 83 ? -0.557 -8.425 7.991 1.00 94.06 83 PRO A N 1
ATOM 614 C CA . PRO A 1 83 ? -0.746 -6.999 8.249 1.00 94.06 83 PRO A CA 1
ATOM 615 C C . PRO A 1 83 ? -0.381 -6.572 9.681 1.00 94.06 83 PRO A C 1
ATOM 617 O O . PRO A 1 83 ? -0.273 -5.375 9.929 1.00 94.06 83 PRO A O 1
ATOM 620 N N . ALA A 1 84 ? -0.135 -7.503 10.614 1.00 91.88 84 ALA A N 1
ATOM 621 C CA . ALA A 1 84 ? 0.221 -7.192 12.007 1.00 91.88 84 ALA A CA 1
ATOM 622 C C . ALA A 1 84 ? 1.350 -6.146 12.165 1.00 91.88 84 ALA A C 1
ATOM 624 O O . ALA A 1 84 ? 1.247 -5.277 13.033 1.00 91.88 84 ALA A O 1
ATOM 625 N N . PRO A 1 85 ? 2.407 -6.135 11.322 1.00 92.19 85 PRO A N 1
ATOM 626 C CA . PRO A 1 85 ? 3.463 -5.138 11.434 1.00 92.19 85 PRO A CA 1
ATOM 627 C C . PRO A 1 85 ? 3.021 -3.693 11.161 1.00 92.19 85 PRO A C 1
ATOM 629 O O . PRO A 1 85 ? 3.737 -2.787 11.573 1.00 92.19 85 PRO A O 1
ATOM 632 N N . LEU A 1 86 ? 1.877 -3.458 10.501 1.00 92.62 86 LEU A N 1
ATOM 633 C CA . LEU A 1 86 ? 1.334 -2.112 10.254 1.00 92.62 86 LEU A CA 1
ATOM 634 C C . LEU A 1 86 ? 1.026 -1.353 11.547 1.00 92.62 86 LEU A C 1
ATOM 636 O O . LEU A 1 86 ? 1.066 -0.127 11.553 1.00 92.62 86 LEU A O 1
ATOM 640 N N . LEU A 1 87 ? 0.727 -2.081 12.626 1.00 91.44 87 LEU A N 1
ATOM 641 C CA . LEU A 1 87 ? 0.443 -1.511 13.942 1.00 91.44 87 LEU A CA 1
ATOM 642 C C . LEU A 1 87 ? 1.644 -1.575 14.895 1.00 91.44 87 LEU A C 1
ATOM 644 O O . LEU A 1 87 ? 1.494 -1.291 16.078 1.00 91.44 87 LEU A O 1
ATOM 648 N N . ASN A 1 88 ? 2.830 -1.960 14.412 1.00 88.50 88 ASN A N 1
ATOM 649 C CA . ASN A 1 88 ? 4.026 -2.045 15.243 1.00 88.50 88 ASN A CA 1
ATOM 650 C C . ASN A 1 88 ? 4.814 -0.718 15.195 1.00 88.50 88 ASN A C 1
ATOM 652 O O . ASN A 1 88 ? 5.489 -0.456 14.191 1.00 88.50 88 ASN A O 1
ATOM 656 N N . PRO A 1 89 ? 4.810 0.088 16.276 1.00 82.50 89 PRO A N 1
ATOM 657 C CA . PRO A 1 89 ? 5.498 1.379 16.298 1.00 82.50 89 PRO A CA 1
ATOM 658 C C . PRO A 1 89 ? 7.025 1.242 16.213 1.00 82.50 89 PRO A C 1
ATOM 660 O O . PRO A 1 89 ? 7.690 2.127 15.685 1.00 82.50 89 PRO A O 1
ATOM 663 N N . GLY A 1 90 ? 7.590 0.116 16.669 1.00 85.56 90 GLY A N 1
ATOM 664 C CA . GLY A 1 90 ? 9.021 -0.170 16.545 1.00 85.56 90 GLY A CA 1
ATOM 665 C C . GLY A 1 90 ? 9.455 -0.477 15.110 1.00 85.56 90 GLY A C 1
ATOM 666 O O . GLY A 1 90 ? 10.632 -0.352 14.785 1.00 85.56 90 GLY A O 1
ATOM 667 N N . ARG A 1 91 ? 8.515 -0.859 14.235 1.00 87.56 91 ARG A N 1
ATOM 668 C CA . ARG A 1 91 ? 8.789 -1.107 12.813 1.00 87.56 91 ARG A CA 1
ATOM 669 C C . ARG A 1 91 ? 8.523 0.122 11.954 1.00 87.56 91 ARG A C 1
ATOM 671 O O . ARG A 1 91 ? 9.306 0.410 11.053 1.00 87.56 91 ARG A O 1
ATOM 678 N N . PHE A 1 92 ? 7.425 0.824 12.222 1.00 89.25 92 PHE A N 1
ATOM 679 C CA . PHE A 1 92 ? 7.029 2.022 11.488 1.00 89.25 92 PHE A CA 1
ATOM 680 C C . PHE A 1 92 ? 6.773 3.168 12.471 1.00 89.25 92 PHE A C 1
ATOM 682 O O . PHE A 1 92 ? 5.639 3.355 12.911 1.00 89.25 92 PHE A O 1
ATOM 689 N N . PRO A 1 93 ? 7.809 3.957 12.807 1.00 84.94 93 PRO A N 1
ATOM 690 C CA . PRO A 1 93 ? 7.655 5.082 13.728 1.00 84.94 93 PRO A CA 1
ATOM 691 C C . PRO A 1 93 ? 6.821 6.227 13.128 1.00 84.94 93 PRO A C 1
ATOM 693 O O . PRO A 1 93 ? 6.338 7.089 13.860 1.00 84.94 93 PRO A O 1
ATOM 696 N N . GLY A 1 94 ? 6.636 6.247 11.804 1.00 87.88 94 GLY A N 1
ATOM 697 C CA . GLY A 1 94 ? 5.894 7.284 11.104 1.00 87.88 94 GLY A CA 1
ATOM 698 C C . GLY A 1 94 ? 5.397 6.867 9.721 1.00 87.88 94 GLY A C 1
ATOM 699 O O . GLY A 1 94 ? 5.678 5.786 9.195 1.00 87.88 94 GLY A O 1
ATOM 700 N N . SER A 1 95 ? 4.619 7.765 9.112 1.00 89.81 95 SER A N 1
ATOM 701 C CA . SER A 1 95 ? 4.007 7.545 7.797 1.00 89.81 95 SER A CA 1
ATOM 702 C C . SER A 1 95 ? 5.031 7.514 6.660 1.00 89.81 95 SER A C 1
ATOM 704 O O . SER A 1 95 ? 4.793 6.860 5.644 1.00 89.81 95 SER A O 1
ATOM 706 N N . LYS A 1 96 ? 6.178 8.188 6.818 1.00 90.56 96 LYS A N 1
ATOM 707 C CA . LYS A 1 96 ? 7.270 8.183 5.836 1.00 90.56 96 LYS A CA 1
ATOM 708 C C . LYS A 1 96 ? 7.924 6.806 5.762 1.00 90.56 96 LYS A C 1
ATOM 710 O O . LYS A 1 96 ? 8.111 6.285 4.666 1.00 90.56 96 LYS A O 1
ATOM 715 N N . GLU A 1 97 ? 8.221 6.213 6.909 1.00 92.06 97 GLU A N 1
ATOM 716 C CA . GLU A 1 97 ? 8.845 4.898 7.044 1.00 92.06 97 GLU A CA 1
ATOM 717 C C . GLU A 1 97 ? 7.893 3.807 6.552 1.00 92.06 97 GLU A C 1
ATOM 719 O O . GLU A 1 97 ? 8.288 2.955 5.756 1.00 92.06 97 GLU A O 1
ATOM 724 N N . LEU A 1 98 ? 6.611 3.893 6.927 1.00 93.81 98 LEU A N 1
ATOM 725 C CA . LEU A 1 98 ? 5.576 3.003 6.404 1.00 93.81 98 LEU A CA 1
ATOM 726 C C . LEU A 1 98 ? 5.454 3.108 4.876 1.00 93.81 98 LEU A C 1
ATOM 728 O O . LEU A 1 98 ? 5.419 2.096 4.179 1.00 93.81 98 LEU A O 1
ATOM 732 N N . ARG A 1 99 ? 5.417 4.326 4.325 1.00 94.38 99 ARG A N 1
ATOM 733 C CA . ARG A 1 99 ? 5.324 4.530 2.873 1.00 94.38 99 ARG A CA 1
ATOM 734 C C . ARG A 1 99 ? 6.563 4.015 2.142 1.00 94.38 99 ARG A C 1
ATOM 736 O O . ARG A 1 99 ? 6.417 3.397 1.093 1.00 94.38 99 ARG A O 1
ATOM 743 N N . GLY A 1 100 ? 7.757 4.243 2.691 1.00 93.88 100 GLY A N 1
ATOM 744 C CA . GLY A 1 100 ? 9.008 3.693 2.164 1.00 93.88 100 GLY A CA 1
ATOM 745 C C . GLY A 1 100 ? 8.962 2.168 2.092 1.00 93.88 100 GLY A C 1
ATOM 746 O O . GLY A 1 100 ? 9.193 1.598 1.030 1.00 93.88 100 GLY A O 1
ATOM 747 N N . HIS A 1 101 ? 8.527 1.520 3.175 1.00 94.81 101 HIS A N 1
ATOM 748 C CA . HIS A 1 101 ? 8.339 0.071 3.211 1.00 94.81 101 HIS A CA 1
ATOM 749 C C . HIS A 1 101 ? 7.353 -0.433 2.150 1.00 94.81 101 HIS A C 1
ATOM 751 O O . HIS A 1 101 ? 7.632 -1.413 1.462 1.00 94.81 101 HIS A O 1
ATOM 757 N N . LEU A 1 102 ? 6.211 0.239 1.992 1.00 96.12 102 LEU A N 1
ATOM 758 C CA . LEU A 1 102 ? 5.223 -0.119 0.974 1.00 96.12 102 LEU A CA 1
ATOM 759 C C . LEU A 1 102 ? 5.795 -0.033 -0.447 1.00 96.12 102 LEU A C 1
ATOM 761 O O . LEU A 1 102 ? 5.518 -0.905 -1.267 1.00 96.12 102 LEU A O 1
ATOM 765 N N . PHE A 1 103 ? 6.610 0.983 -0.739 1.00 94.69 103 PHE A N 1
ATOM 766 C CA . PHE A 1 103 ? 7.293 1.087 -2.029 1.00 94.69 103 PHE A CA 1
ATOM 767 C C . PHE A 1 103 ? 8.348 -0.003 -2.225 1.00 94.69 103 PHE A C 1
ATOM 769 O O . PHE A 1 103 ? 8.428 -0.572 -3.313 1.00 94.69 103 PHE A O 1
ATOM 776 N N . ASP A 1 104 ? 9.115 -0.337 -1.188 1.00 92.94 104 ASP A N 1
ATOM 777 C CA . ASP A 1 104 ? 10.106 -1.415 -1.256 1.00 92.94 104 ASP A CA 1
ATOM 778 C C . ASP A 1 104 ? 9.461 -2.781 -1.529 1.00 92.94 104 ASP A C 1
ATOM 780 O O . ASP A 1 104 ? 10.023 -3.595 -2.264 1.00 92.94 104 ASP A O 1
ATOM 784 N N . GLN A 1 105 ? 8.256 -3.010 -0.999 1.00 94.56 105 GLN A N 1
ATOM 785 C CA . GLN A 1 105 ? 7.504 -4.255 -1.177 1.00 94.56 105 GLN A CA 1
ATOM 786 C C . GLN A 1 105 ? 6.633 -4.290 -2.436 1.00 94.56 105 GLN A C 1
ATOM 788 O O . GLN A 1 105 ? 6.111 -5.351 -2.780 1.00 94.56 105 GLN A O 1
ATOM 793 N N . LEU A 1 106 ? 6.496 -3.173 -3.154 1.00 93.75 106 LEU A N 1
ATOM 794 C CA . LEU A 1 106 ? 5.608 -3.077 -4.310 1.00 93.75 106 LEU A CA 1
ATOM 795 C C . LEU A 1 106 ? 5.998 -4.052 -5.429 1.00 93.75 106 LEU A C 1
ATOM 797 O O . LEU A 1 106 ? 5.151 -4.790 -5.930 1.00 93.75 106 LEU A O 1
ATOM 801 N N . ILE A 1 107 ? 7.276 -4.064 -5.820 1.00 92.38 107 ILE A N 1
ATOM 802 C CA . ILE A 1 107 ? 7.759 -4.910 -6.922 1.00 92.38 107 ILE A CA 1
ATOM 803 C C . ILE A 1 107 ? 7.628 -6.404 -6.586 1.00 92.38 107 ILE A C 1
ATOM 805 O O . ILE A 1 107 ? 7.026 -7.124 -7.388 1.00 92.38 107 ILE A O 1
ATOM 809 N N . PRO A 1 108 ? 8.099 -6.887 -5.416 1.00 92.25 108 PRO A N 1
ATOM 810 C CA . PRO A 1 108 ? 7.858 -8.269 -5.006 1.00 92.25 108 PRO A CA 1
ATOM 811 C C . PRO A 1 108 ? 6.375 -8.654 -4.995 1.00 92.25 108 PRO A C 1
ATOM 813 O O . PRO A 1 108 ? 6.017 -9.708 -5.527 1.00 92.25 108 PRO A O 1
ATOM 816 N N . ALA A 1 109 ? 5.510 -7.799 -4.440 1.00 93.25 109 ALA A N 1
ATOM 817 C CA . ALA A 1 109 ? 4.079 -8.075 -4.339 1.00 93.25 109 ALA A CA 1
ATOM 818 C C . ALA A 1 109 ? 3.415 -8.206 -5.718 1.00 93.25 109 ALA A C 1
ATOM 820 O O . ALA A 1 109 ? 2.692 -9.170 -5.957 1.00 93.25 109 ALA A O 1
ATOM 821 N N . LEU A 1 110 ? 3.702 -7.291 -6.652 1.00 91.62 110 LEU A N 1
ATOM 822 C CA . LEU A 1 110 ? 3.135 -7.321 -8.005 1.00 91.62 110 LEU A CA 1
ATOM 823 C C . LEU A 1 110 ? 3.558 -8.556 -8.804 1.00 91.62 110 LEU A C 1
ATOM 825 O O . LEU A 1 110 ? 2.734 -9.132 -9.513 1.00 91.62 110 LEU A O 1
ATOM 829 N N . ILE A 1 111 ? 4.825 -8.960 -8.693 1.00 89.50 111 ILE A N 1
ATOM 830 C CA . ILE A 1 111 ? 5.333 -10.162 -9.365 1.00 89.50 111 ILE A CA 1
ATOM 831 C C . ILE A 1 111 ? 4.658 -11.409 -8.790 1.00 89.50 111 ILE A C 1
ATOM 833 O O . ILE A 1 111 ? 4.178 -12.254 -9.539 1.00 89.50 111 ILE A O 1
ATOM 837 N N . THR A 1 112 ? 4.562 -11.495 -7.462 1.00 88.19 112 THR A N 1
ATOM 838 C CA . THR A 1 112 ? 3.976 -12.657 -6.775 1.00 88.19 112 THR A CA 1
ATOM 839 C C . THR A 1 112 ? 2.481 -12.793 -7.061 1.00 88.19 112 THR A C 1
ATOM 841 O O . THR A 1 112 ? 1.989 -13.893 -7.300 1.00 88.19 112 THR A O 1
ATOM 844 N N . ALA A 1 113 ? 1.753 -11.674 -7.088 1.00 87.56 113 ALA A N 1
ATOM 845 C CA . ALA A 1 113 ? 0.315 -11.650 -7.342 1.00 87.56 113 ALA A CA 1
ATOM 846 C C . ALA A 1 113 ? -0.060 -12.019 -8.789 1.00 87.56 113 ALA A C 1
ATOM 848 O O . ALA A 1 113 ? -1.236 -12.254 -9.082 1.00 87.56 113 ALA A O 1
ATOM 849 N N . ARG A 1 114 ? 0.912 -12.064 -9.709 1.00 86.00 114 ARG A N 1
ATOM 850 C CA . ARG A 1 114 ? 0.680 -12.323 -11.130 1.00 86.00 114 ARG A CA 1
ATOM 851 C C . ARG A 1 114 ? 1.560 -13.479 -11.634 1.00 86.00 114 ARG A C 1
ATOM 853 O O . ARG A 1 114 ? 2.495 -13.235 -12.397 1.00 86.00 114 ARG A O 1
ATOM 860 N N . PRO A 1 115 ? 1.257 -14.733 -11.246 1.00 86.06 115 PRO A N 1
ATOM 861 C CA . PRO A 1 115 ? 2.001 -15.889 -11.730 1.00 86.06 115 PRO A CA 1
ATOM 862 C C . PRO A 1 115 ? 1.875 -16.015 -13.253 1.00 86.06 115 PRO A C 1
ATOM 864 O O . PRO A 1 115 ? 0.854 -15.599 -13.814 1.00 86.06 115 PRO A O 1
ATOM 867 N N . PRO A 1 116 ? 2.889 -16.574 -13.932 1.00 88.62 116 PRO A N 1
ATOM 868 C CA . PRO A 1 116 ? 2.846 -16.710 -15.373 1.00 88.62 116 PRO A CA 1
ATOM 869 C C . PRO A 1 116 ? 1.729 -17.651 -15.827 1.00 88.62 116 PRO A C 1
ATOM 871 O O . PRO A 1 116 ? 1.433 -18.644 -15.165 1.00 88.62 116 PRO A O 1
ATOM 874 N N . SER A 1 117 ? 1.117 -17.329 -16.965 1.00 86.81 117 SER A N 1
ATOM 875 C CA . SER A 1 117 ? 0.097 -18.157 -17.612 1.00 86.81 117 SER A CA 1
ATOM 876 C C . SER A 1 117 ? 0.386 -18.272 -19.104 1.00 86.81 117 SER A C 1
ATOM 878 O O . SER A 1 117 ? 0.803 -17.304 -19.740 1.00 86.81 117 SER A O 1
ATOM 880 N N . GLY A 1 118 ? 0.166 -19.468 -19.652 1.00 83.38 118 GLY A N 1
ATOM 881 C CA . GLY A 1 118 ? 0.194 -19.728 -21.093 1.00 83.38 118 GLY A CA 1
ATOM 882 C C . GLY A 1 118 ? -1.173 -19.587 -21.766 1.00 83.38 118 GLY A C 1
ATOM 883 O O . GLY A 1 118 ? -1.276 -19.831 -22.965 1.00 83.38 118 GLY A O 1
ATOM 884 N N . ASP A 1 119 ? -2.215 -19.231 -21.009 1.00 87.19 119 ASP A N 1
ATOM 885 C CA . ASP A 1 119 ? -3.577 -19.111 -21.520 1.00 87.19 119 ASP A CA 1
ATOM 886 C C . ASP A 1 119 ? -3.700 -17.944 -22.511 1.00 87.19 119 ASP A C 1
ATOM 888 O O . ASP A 1 119 ? -3.443 -16.785 -22.176 1.00 87.19 119 ASP A O 1
ATOM 892 N N . ALA A 1 120 ? -4.121 -18.252 -23.738 1.00 83.12 120 ALA A N 1
ATOM 893 C CA . ALA A 1 120 ? -4.351 -17.260 -24.781 1.00 83.12 120 ALA A CA 1
ATOM 894 C C . ALA A 1 120 ? -5.500 -16.292 -24.439 1.00 83.12 120 ALA A C 1
ATOM 896 O O . ALA A 1 120 ? -5.537 -15.187 -24.981 1.00 83.12 120 ALA A O 1
ATOM 897 N N . ALA A 1 121 ? -6.408 -16.676 -23.533 1.00 87.75 121 ALA A N 1
ATOM 898 C CA . ALA A 1 121 ? -7.489 -15.824 -23.049 1.00 87.75 121 ALA A CA 1
ATOM 899 C C . ALA A 1 121 ? -7.021 -14.740 -22.055 1.00 87.75 121 ALA A C 1
ATOM 901 O O . ALA A 1 121 ? -7.764 -13.789 -21.812 1.00 87.75 121 ALA A O 1
ATOM 902 N N . ASP A 1 122 ? -5.793 -14.825 -21.521 1.00 83.06 122 ASP A N 1
ATOM 903 C CA . ASP A 1 122 ? -5.203 -13.805 -20.641 1.00 83.06 122 ASP A CA 1
ATOM 904 C C . ASP A 1 122 ? -3.907 -13.226 -21.247 1.00 83.06 122 ASP A C 1
ATOM 906 O O . ASP A 1 122 ? -2.798 -13.490 -20.771 1.00 83.06 122 ASP A O 1
ATOM 910 N N . PRO A 1 123 ? -4.008 -12.403 -22.312 1.00 81.00 123 PRO A N 1
ATOM 911 C CA . PRO A 1 123 ? -2.841 -11.896 -23.038 1.00 81.00 123 PRO A CA 1
ATOM 912 C C . PRO A 1 123 ? -1.954 -10.957 -22.203 1.00 81.00 123 PRO A C 1
ATOM 914 O O . PRO A 1 123 ? -0.821 -10.676 -22.594 1.00 81.00 123 PRO A O 1
ATOM 917 N N . PHE A 1 124 ? -2.449 -10.460 -21.064 1.00 83.25 124 PHE A N 1
ATOM 918 C CA . PHE A 1 124 ? -1.715 -9.568 -20.162 1.00 83.25 124 PHE A CA 1
ATOM 919 C C . PHE A 1 124 ? -1.075 -10.301 -18.976 1.00 83.25 124 PHE A C 1
ATOM 921 O O . PHE A 1 124 ? -0.435 -9.664 -18.120 1.00 83.25 124 PHE A O 1
ATOM 928 N N . ARG A 1 125 ? -1.220 -11.628 -18.896 1.00 86.06 125 ARG A N 1
ATOM 929 C CA . ARG A 1 125 ? -0.418 -12.441 -17.986 1.00 86.06 125 ARG A CA 1
ATOM 930 C C . ARG A 1 125 ? 1.024 -12.517 -18.478 1.00 86.06 125 ARG A C 1
ATOM 932 O O . ARG A 1 125 ? 1.280 -12.637 -19.676 1.00 86.06 125 ARG A O 1
ATOM 939 N N . PRO A 1 126 ? 1.995 -12.440 -17.556 1.00 85.38 126 PRO A N 1
ATOM 940 C CA . PRO A 1 126 ? 3.375 -12.672 -17.905 1.00 85.38 126 PRO A CA 1
ATOM 941 C C . PRO A 1 126 ? 3.508 -14.113 -18.391 1.00 85.38 126 PRO A C 1
ATOM 943 O O . PRO A 1 126 ? 2.849 -15.022 -17.894 1.00 85.38 126 PRO A O 1
ATOM 946 N N . ARG A 1 127 ? 4.373 -14.323 -19.377 1.00 85.12 127 ARG A N 1
ATOM 947 C CA . ARG A 1 127 ? 4.684 -15.672 -19.871 1.00 85.12 127 ARG A CA 1
ATOM 948 C C . ARG A 1 127 ? 5.773 -16.355 -19.051 1.00 85.12 127 ARG A C 1
ATOM 950 O O . ARG A 1 127 ? 5.920 -17.568 -19.105 1.00 85.12 127 ARG A O 1
ATOM 957 N N . VAL A 1 128 ? 6.543 -15.567 -18.307 1.00 85.19 128 VAL A N 1
ATOM 958 C CA . VAL A 1 128 ? 7.677 -16.013 -17.498 1.00 85.19 128 VAL A CA 1
ATOM 959 C C . VAL A 1 128 ? 7.585 -15.412 -16.104 1.00 85.19 128 VAL A C 1
ATOM 961 O O . VAL A 1 128 ? 7.037 -14.325 -15.921 1.00 85.19 128 VAL A O 1
ATOM 964 N N . SER A 1 129 ? 8.137 -16.115 -15.120 1.00 85.00 129 SER A N 1
ATOM 965 C CA . SER A 1 129 ? 8.345 -15.539 -13.794 1.00 85.00 129 SER A CA 1
ATOM 966 C C . SER A 1 129 ? 9.590 -14.652 -13.815 1.00 85.00 129 SER A C 1
ATOM 968 O O . SER A 1 129 ? 10.618 -15.042 -14.371 1.00 85.00 129 SER A O 1
ATOM 970 N N . HIS A 1 130 ? 9.505 -13.467 -13.217 1.00 86.50 130 HIS A N 1
ATOM 971 C CA . HIS A 1 130 ? 10.645 -12.566 -13.055 1.00 86.50 130 HIS A CA 1
ATOM 972 C C . HIS A 1 130 ? 11.155 -12.621 -11.617 1.00 86.50 130 HIS A C 1
ATOM 974 O O . HIS A 1 130 ? 10.359 -12.594 -10.685 1.00 86.50 130 HIS A O 1
ATOM 980 N N . ASP A 1 131 ? 12.476 -12.636 -11.425 1.00 89.75 131 ASP A N 1
ATOM 981 C CA . ASP A 1 131 ? 13.057 -12.466 -10.092 1.00 89.75 131 ASP A CA 1
ATOM 982 C C . ASP A 1 131 ? 12.798 -11.030 -9.583 1.00 89.75 131 ASP A C 1
ATOM 984 O O . ASP A 1 131 ? 13.211 -10.065 -10.243 1.00 89.75 131 ASP A O 1
ATOM 988 N N . PRO A 1 132 ? 12.152 -10.840 -8.414 1.00 89.19 132 PRO A N 1
ATOM 989 C CA . PRO A 1 132 ? 11.875 -9.506 -7.886 1.00 89.19 132 PRO A CA 1
ATOM 990 C C . PRO A 1 132 ? 13.123 -8.662 -7.629 1.00 89.19 132 PRO A C 1
ATOM 992 O O . PRO A 1 132 ? 13.103 -7.446 -7.843 1.00 89.19 132 PRO A O 1
ATOM 995 N N . GLY A 1 133 ? 14.221 -9.288 -7.195 1.00 89.19 133 GLY A N 1
ATOM 996 C CA . GLY A 1 133 ? 15.486 -8.595 -6.955 1.00 89.19 133 GLY A CA 1
ATOM 997 C C . GLY A 1 133 ? 16.075 -8.036 -8.248 1.00 89.19 133 GLY A C 1
ATOM 998 O O . GLY A 1 133 ? 16.508 -6.883 -8.306 1.00 89.19 133 GLY A O 1
ATOM 999 N N . GLN A 1 134 ? 16.046 -8.831 -9.311 1.00 91.19 134 GLN A N 1
ATOM 1000 C CA . GLN A 1 134 ? 16.489 -8.448 -10.640 1.00 91.19 134 GLN A CA 1
ATOM 1001 C C . GLN A 1 134 ? 15.608 -7.349 -11.239 1.00 91.19 134 GLN A C 1
ATOM 1003 O O . GLN A 1 134 ? 16.144 -6.335 -11.691 1.00 91.19 134 GLN A O 1
ATOM 1008 N N . ALA A 1 135 ? 14.283 -7.486 -11.154 1.00 91.62 135 ALA A N 1
ATOM 1009 C CA . ALA A 1 135 ? 13.348 -6.461 -11.607 1.00 91.62 135 ALA A CA 1
ATOM 1010 C C . ALA A 1 135 ? 13.598 -5.118 -10.902 1.00 91.62 135 ALA A C 1
ATOM 1012 O O . ALA A 1 135 ? 13.700 -4.078 -11.556 1.00 91.62 135 ALA A O 1
ATOM 1013 N N . ARG A 1 136 ? 13.796 -5.133 -9.576 1.00 89.38 136 ARG A N 1
ATOM 1014 C CA . ARG A 1 136 ? 14.124 -3.926 -8.801 1.00 89.38 136 ARG A CA 1
ATOM 1015 C C . ARG A 1 136 ? 15.438 -3.291 -9.260 1.00 89.38 136 ARG A C 1
ATOM 1017 O O . ARG A 1 136 ? 15.490 -2.073 -9.407 1.00 89.38 136 ARG A O 1
ATOM 1024 N N . ARG A 1 137 ? 16.483 -4.085 -9.524 1.00 90.81 137 ARG A N 1
ATOM 1025 C CA . ARG A 1 137 ? 17.773 -3.576 -10.032 1.00 90.81 137 ARG A CA 1
ATOM 1026 C C . ARG A 1 137 ? 17.627 -2.893 -11.392 1.00 90.81 137 ARG A C 1
ATOM 1028 O O . ARG A 1 137 ? 18.164 -1.804 -11.574 1.00 90.81 137 ARG A O 1
ATOM 1035 N N . TRP A 1 138 ? 16.886 -3.490 -12.323 1.00 91.12 138 TRP A N 1
ATOM 1036 C CA . TRP A 1 138 ? 16.652 -2.896 -13.643 1.00 91.12 138 TRP A CA 1
ATOM 1037 C C . TRP A 1 138 ? 15.837 -1.607 -13.567 1.00 91.12 138 TRP A C 1
ATOM 1039 O O . TRP A 1 138 ? 16.200 -0.619 -14.200 1.00 91.12 138 TRP A O 1
ATOM 1049 N N . LEU A 1 139 ? 14.782 -1.578 -12.750 1.00 90.44 139 LEU A N 1
ATOM 1050 C CA . LEU A 1 139 ? 13.979 -0.372 -12.541 1.00 90.44 139 LEU A CA 1
ATOM 1051 C C . LEU A 1 139 ? 14.788 0.743 -11.869 1.00 90.44 139 LEU A C 1
ATOM 1053 O O . LEU A 1 139 ? 14.685 1.900 -12.270 1.00 90.44 139 LEU A O 1
ATOM 1057 N N . ALA A 1 140 ? 15.638 0.406 -10.895 1.00 90.31 140 ALA A N 1
ATOM 1058 C CA . ALA A 1 140 ? 16.544 1.366 -10.269 1.00 90.31 140 ALA A CA 1
ATOM 1059 C C . ALA A 1 140 ? 17.575 1.914 -11.267 1.00 90.31 140 ALA A C 1
ATOM 1061 O O . ALA A 1 140 ? 17.872 3.109 -11.254 1.00 90.31 140 ALA A O 1
ATOM 1062 N N . TYR A 1 141 ? 18.094 1.062 -12.155 1.00 89.44 141 TYR A N 1
ATOM 1063 C CA . TYR A 1 141 ? 18.967 1.491 -13.243 1.00 89.44 141 TYR A CA 1
ATOM 1064 C C . TYR A 1 141 ? 18.244 2.455 -14.192 1.00 89.44 141 TYR A C 1
ATOM 1066 O O . TYR A 1 141 ? 18.752 3.548 -14.431 1.00 89.44 141 TYR A O 1
ATOM 1074 N N . LEU A 1 142 ? 17.034 2.115 -14.651 1.00 89.06 142 LEU A N 1
ATOM 1075 C CA . LEU A 1 142 ? 16.219 2.992 -15.501 1.00 89.06 142 LEU A CA 1
ATOM 1076 C C . LEU A 1 142 ? 15.971 4.349 -14.834 1.00 89.06 142 LEU A C 1
ATOM 1078 O O . LEU A 1 142 ? 16.279 5.386 -15.421 1.00 89.06 142 LEU A O 1
ATOM 1082 N N . ALA A 1 143 ? 15.517 4.350 -13.578 1.00 89.19 143 ALA A N 1
ATOM 1083 C CA . ALA A 1 143 ? 15.293 5.574 -12.815 1.00 89.19 143 ALA A CA 1
ATOM 1084 C C . ALA A 1 143 ? 16.568 6.429 -12.715 1.00 89.19 143 ALA A C 1
ATOM 1086 O O . ALA A 1 143 ? 16.517 7.646 -12.910 1.00 89.19 143 ALA A O 1
ATOM 1087 N N . ARG A 1 144 ? 17.729 5.799 -12.482 1.00 88.88 144 ARG A N 1
ATOM 1088 C CA . ARG A 1 144 ? 19.022 6.492 -12.455 1.00 88.88 144 ARG A CA 1
ATOM 1089 C C . ARG A 1 144 ? 19.363 7.100 -13.809 1.00 88.88 144 ARG A C 1
ATOM 1091 O O . ARG A 1 144 ? 19.739 8.261 -13.838 1.00 88.88 144 ARG A O 1
ATOM 1098 N N . THR A 1 145 ? 19.211 6.365 -14.910 1.00 85.94 145 THR A N 1
ATOM 1099 C CA . THR A 1 145 ? 19.507 6.889 -16.256 1.00 85.94 145 THR A CA 1
ATOM 1100 C C . THR A 1 145 ? 18.576 8.025 -16.676 1.00 85.94 145 THR A C 1
ATOM 1102 O O . THR A 1 145 ? 19.000 8.924 -17.390 1.00 85.94 145 THR A O 1
ATOM 1105 N N . MET A 1 146 ? 17.328 8.030 -16.204 1.00 88.69 146 MET A N 1
ATOM 1106 C CA . MET A 1 146 ? 16.384 9.121 -16.459 1.00 88.69 146 MET A CA 1
ATOM 1107 C C . MET A 1 146 ? 16.685 10.361 -15.610 1.00 88.69 146 MET A C 1
ATOM 1109 O O . MET A 1 146 ? 16.488 11.485 -16.067 1.00 88.69 146 MET A O 1
ATOM 1113 N N . THR A 1 147 ? 17.177 10.159 -14.385 1.00 90.56 147 THR A N 1
ATOM 1114 C CA . THR A 1 147 ? 17.567 11.245 -13.470 1.00 90.56 147 THR A CA 1
ATOM 1115 C C . THR A 1 147 ? 18.932 11.830 -13.830 1.00 90.56 147 THR A C 1
ATOM 1117 O O . THR A 1 147 ? 19.152 13.028 -13.689 1.00 90.56 147 THR A O 1
ATOM 1120 N N . HIS A 1 148 ? 19.839 10.989 -14.324 1.00 87.94 148 HIS A N 1
ATOM 1121 C CA . HIS A 1 148 ? 21.197 11.335 -14.728 1.00 87.94 148 HIS A CA 1
ATOM 1122 C C . HIS A 1 148 ? 21.466 10.793 -16.139 1.00 87.94 148 HIS A C 1
ATOM 1124 O O . HIS A 1 148 ? 22.073 9.725 -16.285 1.00 87.94 148 HIS A O 1
ATOM 1130 N N . PRO A 1 149 ? 20.986 11.488 -17.186 1.00 83.62 149 PRO A N 1
ATOM 1131 C CA . PRO A 1 149 ? 21.179 11.049 -18.561 1.00 83.62 149 PRO A CA 1
ATOM 1132 C C . PRO A 1 149 ? 22.665 10.971 -18.920 1.00 83.62 149 PRO A C 1
ATOM 1134 O O . PRO A 1 149 ? 23.415 11.932 -18.761 1.00 83.62 149 PRO A O 1
ATOM 1137 N N . LEU A 1 150 ? 23.089 9.817 -19.441 1.00 77.56 150 LEU A N 1
ATOM 1138 C CA . LEU A 1 150 ? 24.493 9.534 -19.785 1.00 77.56 150 LEU A CA 1
ATOM 1139 C C . LEU A 1 150 ? 25.050 10.449 -20.889 1.00 77.56 150 LEU A C 1
ATOM 1141 O O . LEU A 1 150 ? 26.258 10.585 -21.031 1.00 77.56 150 LEU A O 1
ATOM 1145 N N . ASN A 1 151 ? 24.170 11.073 -21.669 1.00 80.88 151 ASN A N 1
ATOM 1146 C CA . ASN A 1 151 ? 24.493 12.000 -22.750 1.00 80.88 151 ASN A CA 1
ATOM 1147 C C . ASN A 1 151 ? 24.529 13.476 -22.303 1.00 80.88 151 ASN A C 1
ATOM 1149 O O . ASN A 1 151 ? 24.547 14.358 -23.157 1.00 80.88 151 ASN A O 1
ATOM 1153 N N . GLY A 1 152 ? 24.482 13.755 -20.994 1.00 80.12 152 GLY A N 1
ATOM 1154 C CA . GLY A 1 152 ? 24.463 15.123 -20.461 1.00 80.12 152 GLY A CA 1
ATOM 1155 C C . GLY A 1 152 ? 23.139 15.867 -20.672 1.00 80.12 152 GLY A C 1
ATOM 1156 O O . GLY A 1 152 ? 23.083 17.079 -20.486 1.00 80.12 152 GLY A O 1
ATOM 1157 N N . GLY A 1 153 ? 22.078 15.160 -21.076 1.00 82.38 153 GLY A N 1
ATOM 1158 C CA . GLY A 1 153 ? 20.741 15.729 -21.233 1.00 82.38 153 GLY A CA 1
ATOM 1159 C C . GLY A 1 153 ? 20.085 16.116 -19.904 1.00 82.38 153 GLY A C 1
ATOM 1160 O O . GLY A 1 153 ? 20.555 15.773 -18.818 1.00 82.38 153 GLY A O 1
ATOM 1161 N N . THR A 1 154 ? 18.953 16.814 -19.988 1.00 85.88 154 THR A N 1
ATOM 1162 C CA . THR A 1 154 ? 18.158 17.173 -18.810 1.00 85.88 154 THR A CA 1
ATOM 1163 C C . THR A 1 154 ? 17.445 15.950 -18.221 1.00 85.88 154 THR A C 1
ATOM 1165 O O . THR A 1 154 ? 17.000 15.076 -18.973 1.00 85.88 154 THR A O 1
ATOM 1168 N N . PRO A 1 155 ? 17.298 15.874 -16.882 1.00 86.62 155 PRO A N 1
ATOM 1169 C CA . PRO A 1 155 ? 16.506 14.831 -16.243 1.00 86.62 155 PRO A CA 1
ATOM 1170 C C . PRO A 1 155 ? 15.102 14.779 -16.845 1.00 86.62 155 PRO A C 1
ATOM 1172 O O . PRO A 1 155 ? 14.443 15.811 -16.985 1.00 86.62 155 PRO A O 1
ATOM 1175 N N . THR A 1 156 ? 14.630 13.581 -17.176 1.00 84.69 156 THR A N 1
ATOM 1176 C CA . THR A 1 156 ? 13.310 13.386 -17.784 1.00 84.69 156 THR A CA 1
ATOM 1177 C C . THR A 1 156 ? 12.434 12.479 -16.932 1.00 84.69 156 THR A C 1
ATOM 1179 O O . THR A 1 156 ? 12.913 11.559 -16.270 1.00 84.69 156 THR A O 1
ATOM 1182 N N . ARG A 1 157 ? 11.125 12.737 -16.954 1.00 81.31 157 ARG A N 1
ATOM 1183 C CA . ARG A 1 157 ? 10.098 11.828 -16.420 1.00 81.31 157 ARG A CA 1
ATOM 1184 C C . ARG A 1 157 ? 9.375 11.058 -17.524 1.00 81.31 157 ARG A C 1
ATOM 1186 O O . ARG A 1 157 ? 8.632 10.130 -17.217 1.00 81.31 157 ARG A O 1
ATOM 1193 N N . ASP A 1 158 ? 9.635 11.397 -18.784 1.00 80.88 158 ASP A N 1
ATOM 1194 C CA . ASP A 1 158 ? 8.987 10.778 -19.930 1.00 80.88 158 ASP A CA 1
ATOM 1195 C C . ASP A 1 158 ? 9.709 9.493 -20.316 1.00 80.88 158 ASP A C 1
ATOM 1197 O O . ASP A 1 158 ? 10.792 9.488 -20.908 1.00 80.88 158 ASP A O 1
ATOM 1201 N N . PHE A 1 159 ? 9.079 8.375 -19.972 1.00 81.44 159 PHE A N 1
ATOM 1202 C CA . PHE A 1 159 ? 9.550 7.051 -20.338 1.00 81.44 159 PHE A CA 1
ATOM 1203 C C . PHE A 1 159 ? 8.865 6.578 -21.623 1.00 81.44 159 PHE A C 1
ATOM 1205 O O . PHE A 1 159 ? 7.758 6.035 -21.609 1.00 81.44 159 PHE A O 1
ATOM 1212 N N . ALA A 1 160 ? 9.547 6.764 -22.755 1.00 82.62 160 ALA A N 1
ATOM 1213 C CA . ALA A 1 160 ? 9.104 6.281 -24.062 1.00 82.62 160 ALA A CA 1
ATOM 1214 C C . ALA A 1 160 ? 9.356 4.769 -24.203 1.00 82.62 160 ALA A C 1
ATOM 1216 O O . ALA A 1 160 ? 10.214 4.333 -24.971 1.00 82.62 160 ALA A O 1
ATOM 1217 N N . TRP A 1 161 ? 8.617 3.962 -23.441 1.00 78.62 161 TRP A N 1
ATOM 1218 C CA . TRP A 1 161 ? 8.788 2.508 -23.344 1.00 78.62 161 TRP A CA 1
ATOM 1219 C C . TRP A 1 161 ? 8.756 1.791 -24.704 1.00 78.62 161 TRP A C 1
ATOM 1221 O O . TRP A 1 161 ? 9.483 0.820 -24.900 1.00 78.62 161 TRP A O 1
ATOM 1231 N N . TRP A 1 162 ? 7.993 2.300 -25.679 1.00 77.56 162 TRP A N 1
ATOM 1232 C CA . TRP A 1 162 ? 7.946 1.752 -27.041 1.00 77.56 162 TRP A CA 1
ATOM 1233 C C . TRP A 1 162 ? 9.292 1.838 -27.778 1.00 77.56 162 TRP A C 1
ATOM 1235 O O . TRP A 1 162 ? 9.559 1.023 -28.658 1.00 77.56 162 TRP A O 1
ATOM 1245 N N . ARG A 1 163 ? 10.186 2.764 -27.402 1.00 74.00 163 ARG A N 1
ATOM 1246 C CA . ARG A 1 163 ? 11.541 2.853 -27.976 1.00 74.00 163 ARG A CA 1
ATOM 1247 C C . ARG A 1 163 ? 12.447 1.701 -27.534 1.00 74.00 163 ARG A C 1
ATOM 1249 O O . ARG A 1 163 ? 13.369 1.363 -28.270 1.00 74.00 163 ARG A O 1
ATOM 1256 N N . LEU A 1 164 ? 12.172 1.057 -26.395 1.00 67.62 164 LEU A N 1
ATOM 1257 C CA . LEU A 1 164 ? 12.937 -0.111 -25.939 1.00 67.62 164 LEU A CA 1
ATOM 1258 C C . LEU A 1 164 ? 12.750 -1.319 -26.867 1.00 67.62 164 LEU A C 1
ATOM 1260 O O . LEU A 1 164 ? 13.704 -2.048 -27.130 1.00 67.62 164 LEU A O 1
ATOM 1264 N N . GLY A 1 165 ? 11.543 -1.496 -27.416 1.00 60.19 165 GLY A N 1
ATOM 1265 C CA . GLY A 1 165 ? 11.242 -2.582 -28.352 1.00 60.19 165 GLY A CA 1
ATOM 1266 C C . GLY A 1 165 ? 11.985 -2.463 -29.687 1.00 60.19 165 GLY A C 1
ATOM 1267 O O . GLY A 1 165 ? 12.296 -3.477 -30.311 1.00 60.19 165 GLY A O 1
ATOM 1268 N N . CYS A 1 166 ? 12.328 -1.241 -30.105 1.00 54.47 166 CYS A N 1
ATOM 1269 C CA . CYS A 1 166 ? 13.083 -1.008 -31.337 1.00 54.47 166 CYS A CA 1
ATOM 1270 C C . CYS A 1 166 ? 14.576 -1.348 -31.190 1.00 54.47 166 CYS A C 1
ATOM 1272 O O . CYS A 1 166 ? 15.181 -1.813 -32.151 1.00 54.47 166 CYS A O 1
ATOM 1274 N N . VAL A 1 167 ? 15.165 -1.184 -29.997 1.00 50.69 167 VAL A N 1
ATOM 1275 C CA . VAL A 1 167 ? 16.591 -1.485 -29.754 1.00 50.69 167 VAL A CA 1
ATOM 1276 C C . VAL A 1 167 ? 16.857 -2.995 -29.757 1.00 50.69 167 VAL A C 1
ATOM 1278 O O . VAL A 1 167 ? 17.881 -3.443 -30.270 1.00 50.69 167 VAL A O 1
ATOM 1281 N N . ALA A 1 168 ? 15.911 -3.805 -29.271 1.00 44.69 168 ALA A N 1
ATOM 1282 C CA . ALA A 1 168 ? 16.054 -5.262 -29.221 1.00 44.69 168 ALA A CA 1
ATOM 1283 C C . ALA A 1 168 ? 16.096 -5.940 -30.608 1.00 44.69 168 ALA A C 1
ATOM 1285 O O . ALA A 1 168 ? 16.612 -7.049 -30.726 1.00 44.69 168 ALA A O 1
ATOM 1286 N N . LYS A 1 169 ? 15.606 -5.282 -31.670 1.00 43.28 169 LYS A N 1
ATOM 1287 C CA . LYS A 1 169 ? 15.658 -5.821 -33.041 1.00 43.28 169 LYS A CA 1
ATOM 1288 C C . LYS A 1 169 ? 17.004 -5.621 -33.747 1.00 43.28 169 LYS A C 1
ATOM 1290 O O . LYS A 1 169 ? 17.227 -6.247 -34.775 1.00 43.28 169 LYS A O 1
ATOM 1295 N N . VAL A 1 170 ? 17.908 -4.793 -33.218 1.00 43.72 170 VAL A N 1
ATOM 1296 C CA . VAL A 1 170 ? 19.161 -4.438 -33.917 1.00 43.72 170 VAL A CA 1
ATOM 1297 C C . VAL A 1 170 ? 20.285 -5.472 -33.712 1.00 43.72 170 VAL A C 1
ATOM 1299 O O . VAL A 1 170 ? 21.195 -5.538 -34.531 1.00 43.72 170 VAL A O 1
ATOM 1302 N N . ASN A 1 171 ? 20.205 -6.349 -32.703 1.00 39.53 171 ASN A N 1
ATOM 1303 C CA . ASN A 1 171 ? 21.278 -7.310 -32.382 1.00 39.53 171 ASN A CA 1
ATOM 1304 C C . ASN A 1 171 ? 21.072 -8.753 -32.892 1.00 39.53 171 ASN A C 1
ATOM 1306 O O . ASN A 1 171 ? 21.849 -9.631 -32.534 1.00 39.53 171 ASN A O 1
ATOM 1310 N N . LEU A 1 172 ? 20.074 -9.017 -33.742 1.00 42.03 172 LEU A N 1
ATOM 1311 C CA . LEU A 1 172 ? 19.810 -10.355 -34.314 1.00 42.03 172 LEU A CA 1
ATOM 1312 C C . LEU A 1 172 ? 20.152 -10.468 -35.814 1.00 42.03 172 LEU A C 1
ATOM 1314 O O . LEU A 1 172 ? 19.640 -11.345 -36.499 1.00 42.03 172 LEU A O 1
ATOM 1318 N N . GLY A 1 173 ? 21.013 -9.585 -36.331 1.00 37.19 173 GLY A N 1
ATOM 1319 C CA . GLY A 1 173 ? 21.332 -9.493 -37.763 1.00 37.19 173 GLY A CA 1
ATOM 1320 C C . GLY A 1 173 ? 22.822 -9.442 -38.107 1.00 37.19 173 GLY A C 1
ATOM 1321 O O . GLY A 1 173 ? 23.186 -8.765 -39.064 1.00 37.19 173 GLY A O 1
ATOM 1322 N N . ARG A 1 174 ? 23.693 -10.097 -37.329 1.00 39.12 174 ARG A N 1
ATOM 1323 C CA . ARG A 1 174 ? 25.077 -10.392 -37.744 1.00 39.12 174 ARG A CA 1
ATOM 1324 C C . ARG A 1 174 ? 25.458 -11.813 -37.330 1.00 39.12 174 ARG A C 1
ATOM 1326 O O . ARG A 1 174 ? 26.023 -12.017 -36.259 1.00 39.12 174 ARG A O 1
ATOM 1333 N N . GLY A 1 175 ? 25.092 -12.761 -38.183 1.00 38.38 175 GLY A N 1
ATOM 1334 C CA . GLY A 1 175 ? 25.674 -14.095 -38.303 1.00 38.38 175 GLY A CA 1
ATOM 1335 C C . GLY A 1 175 ? 26.004 -14.312 -39.768 1.00 38.38 175 GLY A C 1
ATOM 1336 O O . GLY A 1 175 ? 25.193 -13.831 -40.592 1.00 38.38 175 GLY A O 1
#

Organism: NCBI:txid90975

Secondary structure (DSSP, 8-state):
--------PPPPPPHHHHHHHHHHHS-SS--HHHHHHHHHHHHSPPTTS--SS-HHHHHHHHHTSHHHHHHHIIIIIIT----GGGG-TTT-SSHHHHHHHHHHHHHHHHHHTS-----TT-TTS-SSPPPHHHHHHHHHHHHHHHHS-TTSPPP-----THHHHHHTTTTS---